Protein AF-A0A952EVY7-F1 (afdb_monomer_lite)

Structure (mmCIF, N/CA/C/O backbone):
data_AF-A0A952EVY7-F1
#
_entry.id   AF-A0A952EVY7-F1
#
loop_
_atom_site.group_PDB
_atom_site.id
_atom_site.type_symbol
_atom_site.label_atom_id
_atom_site.label_alt_id
_atom_site.label_comp_id
_atom_site.label_asym_id
_atom_site.label_entity_id
_atom_site.label_seq_id
_atom_site.pdbx_PDB_ins_code
_atom_site.Cartn_x
_atom_site.Cartn_y
_atom_site.Cartn_z
_atom_site.occupancy
_atom_site.B_iso_or_equiv
_atom_site.auth_seq_id
_atom_site.auth_comp_id
_atom_site.auth_asym_id
_atom_site.auth_atom_id
_atom_site.pdbx_PDB_model_num
ATOM 1 N N . MET A 1 1 ? -4.420 16.316 8.632 1.00 67.44 1 MET A N 1
ATOM 2 C CA . MET A 1 1 ? -5.021 16.438 9.981 1.00 67.44 1 MET A CA 1
ATOM 3 C C . MET A 1 1 ? -5.259 15.040 10.525 1.00 67.44 1 MET A C 1
ATOM 5 O O . MET A 1 1 ? -5.899 14.254 9.839 1.00 67.44 1 MET A O 1
ATOM 9 N N . ARG A 1 2 ? -4.723 14.703 11.702 1.00 82.56 2 ARG A N 1
ATOM 10 C CA . ARG A 1 2 ? -4.989 13.406 12.341 1.00 82.56 2 ARG A CA 1
ATOM 11 C C . ARG A 1 2 ? -6.306 13.479 13.112 1.00 82.56 2 ARG A C 1
ATOM 13 O O . ARG A 1 2 ? -6.561 14.464 13.796 1.00 82.56 2 ARG A O 1
ATOM 20 N N . LEU A 1 3 ? -7.143 12.455 12.982 1.00 88.62 3 LEU A N 1
ATOM 21 C CA . LEU A 1 3 ? -8.458 12.408 13.616 1.00 88.62 3 LEU A CA 1
ATOM 22 C C . LEU A 1 3 ? -8.338 11.906 15.063 1.00 88.62 3 LEU A C 1
ATOM 24 O O . LEU A 1 3 ? -8.211 10.705 15.287 1.00 88.62 3 LEU A O 1
ATOM 28 N N . GLU A 1 4 ? -8.432 12.801 16.051 1.00 91.75 4 GLU A N 1
ATOM 29 C CA . GLU A 1 4 ? -8.330 12.445 17.483 1.00 91.75 4 GLU A CA 1
ATOM 30 C C . GLU A 1 4 ? -9.373 11.408 17.930 1.00 91.75 4 GLU A C 1
ATOM 32 O O . GLU A 1 4 ? -9.146 10.614 18.849 1.00 91.75 4 GLU A O 1
ATOM 37 N N . ILE A 1 5 ? -10.521 11.370 17.248 1.00 93.38 5 ILE A N 1
ATOM 38 C CA . ILE A 1 5 ? -11.578 10.393 17.512 1.00 93.38 5 ILE A CA 1
ATOM 39 C C . ILE A 1 5 ? -11.115 8.949 17.273 1.00 93.38 5 ILE A C 1
ATOM 41 O O . ILE A 1 5 ? -11.637 8.038 17.912 1.00 93.38 5 ILE A O 1
ATOM 45 N N . LEU A 1 6 ? -10.089 8.729 16.445 1.00 92.94 6 LEU A N 1
ATOM 46 C CA . LEU A 1 6 ? -9.488 7.409 16.235 1.00 92.94 6 LEU A CA 1
ATOM 47 C C . LEU A 1 6 ? -8.590 6.967 17.398 1.00 92.94 6 LEU A C 1
ATOM 49 O O . LEU A 1 6 ? -8.271 5.792 17.515 1.00 92.94 6 LEU A O 1
ATOM 53 N N . ASP A 1 7 ? -8.197 7.864 18.302 1.00 89.81 7 ASP A N 1
ATOM 54 C CA . ASP A 1 7 ? -7.398 7.480 19.469 1.00 89.81 7 ASP A CA 1
ATOM 55 C C . ASP A 1 7 ? -8.286 7.156 20.690 1.00 89.81 7 ASP A C 1
ATOM 57 O O . ASP A 1 7 ? -7.863 6.444 21.603 1.00 89.81 7 ASP A O 1
ATOM 61 N N . ARG A 1 8 ? -9.546 7.628 20.718 1.00 89.81 8 ARG A N 1
ATOM 62 C CA . ARG A 1 8 ? -10.436 7.503 21.896 1.00 89.81 8 ARG A CA 1
ATOM 63 C C . ARG A 1 8 ? -11.827 6.933 21.615 1.00 89.81 8 ARG A C 1
ATOM 65 O O . ARG A 1 8 ? -12.441 6.394 22.537 1.00 89.81 8 ARG A O 1
ATOM 72 N N . GLY A 1 9 ? -12.315 7.003 20.381 1.00 92.88 9 GLY A N 1
ATOM 73 C CA . GLY A 1 9 ? -13.702 6.706 20.003 1.00 92.88 9 GLY A CA 1
ATOM 74 C C . GLY A 1 9 ? -14.042 5.223 19.813 1.00 92.88 9 GLY A C 1
ATOM 75 O O . GLY A 1 9 ? -15.183 4.886 19.516 1.00 92.88 9 GLY A O 1
ATOM 76 N N . HIS A 1 10 ? -13.081 4.316 19.983 1.00 95.19 10 HIS A N 1
ATOM 77 C CA . HIS A 1 10 ? -13.297 2.880 19.800 1.00 95.19 10 HIS A CA 1
ATOM 78 C C . HIS A 1 10 ? -14.098 2.220 20.933 1.00 95.19 10 HIS A C 1
ATOM 80 O O . HIS A 1 10 ? -13.977 2.582 22.107 1.00 95.19 10 HIS A O 1
ATOM 86 N N . ARG A 1 11 ? -14.837 1.155 20.589 1.00 93.44 11 ARG A N 1
ATOM 87 C CA . ARG A 1 11 ? -15.438 0.227 21.564 1.00 93.44 11 ARG A CA 1
ATOM 88 C C . ARG A 1 11 ? -14.342 -0.421 22.424 1.00 93.44 11 ARG A C 1
ATOM 90 O O . ARG A 1 11 ? -13.234 -0.643 21.939 1.00 93.44 11 ARG A O 1
ATOM 97 N N . LEU A 1 12 ? -14.657 -0.789 23.670 1.00 94.94 12 LEU A N 1
ATOM 98 C CA . LEU A 1 12 ? -13.680 -1.355 24.620 1.00 94.94 12 LEU A CA 1
ATOM 99 C C . LEU A 1 12 ? -12.926 -2.571 24.059 1.00 94.94 12 LEU A C 1
ATOM 101 O O . LEU A 1 12 ? -11.701 -2.619 24.135 1.00 94.94 12 LEU A O 1
ATOM 105 N N . ARG A 1 13 ? -13.638 -3.498 23.404 1.00 94.38 13 ARG A N 1
ATOM 106 C CA . ARG A 1 13 ? -13.032 -4.669 22.744 1.00 94.38 13 ARG A CA 1
ATOM 107 C C . ARG A 1 13 ? -11.997 -4.291 21.677 1.00 94.38 13 ARG A C 1
ATOM 109 O O . ARG A 1 13 ? -10.928 -4.883 21.606 1.00 94.38 13 ARG A O 1
ATOM 116 N N . THR A 1 14 ? -12.292 -3.266 20.879 1.00 94.44 14 THR A N 1
ATOM 117 C CA . THR A 1 14 ? -11.404 -2.779 19.819 1.00 94.44 14 THR A CA 1
ATOM 118 C C . THR A 1 14 ? -10.187 -2.085 20.421 1.00 94.44 14 THR A C 1
ATOM 120 O O . THR A 1 14 ? -9.079 -2.300 19.951 1.00 94.44 14 THR A O 1
ATOM 123 N N . LYS A 1 15 ? -10.355 -1.315 21.506 1.00 94.88 15 LYS A N 1
ATOM 124 C CA . LYS A 1 15 ? -9.225 -0.719 22.238 1.00 94.88 15 LYS A CA 1
ATOM 125 C C . LYS A 1 15 ? -8.269 -1.786 22.769 1.00 94.88 15 LYS A C 1
ATOM 127 O O . LYS A 1 15 ? -7.063 -1.641 22.598 1.00 94.88 15 LYS A O 1
ATOM 132 N N . ALA A 1 16 ? -8.802 -2.856 23.362 1.00 95.75 16 ALA A N 1
ATOM 133 C CA . ALA A 1 16 ? -7.997 -3.976 23.843 1.00 95.75 16 ALA A CA 1
ATOM 134 C C . ALA A 1 16 ? -7.219 -4.650 22.698 1.00 95.75 16 ALA A C 1
ATOM 136 O O . ALA A 1 16 ? -6.017 -4.871 22.825 1.00 95.75 16 ALA A O 1
ATOM 137 N N . LEU A 1 17 ? -7.870 -4.887 21.552 1.00 94.88 17 LEU A N 1
ATOM 138 C CA . LEU A 1 17 ? -7.213 -5.427 20.358 1.00 94.88 17 LEU A CA 1
ATOM 139 C C . LEU A 1 17 ? -6.092 -4.508 19.843 1.00 94.88 17 LEU A C 1
ATOM 141 O O . LEU A 1 17 ? -4.982 -4.971 19.605 1.00 94.88 17 LEU A O 1
ATOM 145 N N . LEU A 1 18 ? -6.351 -3.205 19.699 1.00 94.69 18 LEU A N 1
ATOM 146 C CA . LEU A 1 18 ? -5.347 -2.236 19.241 1.00 94.69 18 LEU A CA 1
ATOM 147 C C . LEU A 1 18 ? -4.154 -2.144 20.207 1.00 94.69 18 LEU A C 1
ATOM 149 O O . LEU A 1 18 ? -3.011 -2.023 19.765 1.00 94.69 18 LEU A O 1
ATOM 153 N N . ALA A 1 19 ? -4.405 -2.230 21.518 1.00 94.56 19 ALA A N 1
ATOM 154 C CA . ALA A 1 19 ? -3.357 -2.273 22.534 1.00 94.56 19 ALA A CA 1
ATOM 155 C C . ALA A 1 19 ? -2.506 -3.547 22.421 1.00 94.56 19 ALA A C 1
ATOM 157 O O . ALA A 1 19 ? -1.280 -3.463 22.490 1.00 94.56 19 ALA A O 1
ATOM 158 N N . LEU A 1 20 ? -3.137 -4.702 22.180 1.00 96.38 20 LEU A N 1
ATOM 159 C CA . LEU A 1 20 ? -2.439 -5.965 21.949 1.00 96.38 20 LEU A CA 1
ATOM 160 C C . LEU A 1 20 ? -1.569 -5.912 20.686 1.00 96.38 20 LEU A C 1
ATOM 162 O O . LEU A 1 20 ? -0.399 -6.277 20.750 1.00 96.38 20 LEU A O 1
ATOM 166 N N . ILE A 1 21 ? -2.102 -5.409 19.565 1.00 93.56 21 ILE A N 1
ATOM 167 C CA . ILE A 1 21 ? -1.331 -5.248 18.320 1.00 93.56 21 ILE A CA 1
ATOM 168 C C . ILE A 1 21 ? -0.098 -4.388 18.584 1.00 93.56 21 ILE A C 1
ATOM 170 O O . ILE A 1 21 ? 1.002 -4.798 18.236 1.00 93.56 21 ILE A O 1
ATOM 174 N N . ARG A 1 22 ? -0.261 -3.238 19.252 1.00 94.31 22 ARG A N 1
ATOM 175 C CA . ARG A 1 22 ? 0.857 -2.349 19.595 1.00 94.31 22 ARG A CA 1
ATOM 176 C C . ARG A 1 22 ? 1.899 -3.033 20.481 1.00 94.31 22 ARG A C 1
ATOM 178 O O . ARG A 1 22 ? 3.090 -2.792 20.304 1.00 94.31 22 ARG A O 1
ATOM 185 N N . LEU A 1 23 ? 1.466 -3.852 21.439 1.00 96.88 23 LEU A N 1
ATOM 186 C CA . LEU A 1 23 ? 2.368 -4.583 22.328 1.00 96.88 23 LEU A CA 1
ATOM 187 C C . LEU A 1 23 ? 3.206 -5.613 21.557 1.00 96.88 23 LEU A C 1
ATOM 189 O O . LEU A 1 23 ? 4.414 -5.692 21.765 1.00 96.88 23 LEU A O 1
ATOM 193 N N . VAL A 1 24 ? 2.571 -6.370 20.657 1.00 96.19 24 VAL A N 1
ATOM 194 C CA . VAL A 1 24 ? 3.218 -7.438 19.880 1.00 96.19 24 VAL A CA 1
ATOM 195 C C . VAL A 1 24 ? 4.093 -6.872 18.762 1.00 96.19 24 VAL A C 1
ATOM 197 O O . VAL A 1 24 ? 5.246 -7.270 18.626 1.00 96.19 24 VAL A O 1
ATOM 200 N N . SER A 1 25 ? 3.576 -5.924 17.975 1.00 92.69 25 SER A N 1
ATOM 201 C CA . SER A 1 25 ? 4.297 -5.347 16.833 1.00 92.69 25 SER A CA 1
ATOM 202 C C . SER A 1 25 ? 5.360 -4.330 17.240 1.00 92.69 25 SER A C 1
ATOM 204 O O . SER A 1 25 ? 6.239 -4.015 16.443 1.00 92.69 25 SER A O 1
ATOM 206 N N . ARG A 1 26 ? 5.264 -3.776 18.459 1.00 94.69 26 ARG A N 1
ATOM 207 C CA . ARG A 1 26 ? 6.040 -2.614 18.932 1.00 94.69 26 ARG A CA 1
ATOM 208 C C . ARG A 1 26 ? 5.886 -1.374 18.047 1.00 94.69 26 ARG A C 1
ATOM 210 O O . ARG A 1 26 ? 6.705 -0.462 18.114 1.00 94.69 26 ARG A O 1
ATOM 217 N N . GLN A 1 27 ? 4.822 -1.320 17.251 1.00 92.50 27 GLN A N 1
ATOM 218 C CA . GLN A 1 27 ? 4.520 -0.225 16.338 1.00 92.50 27 GLN A CA 1
ATOM 219 C C . GLN A 1 27 ? 3.125 0.339 16.624 1.00 92.50 27 GLN A C 1
ATOM 221 O O . GLN A 1 27 ? 2.228 -0.393 17.062 1.00 92.50 27 GLN A O 1
ATOM 226 N N . PRO A 1 28 ? 2.898 1.644 16.397 1.00 90.62 28 PRO A N 1
ATOM 227 C CA . PRO A 1 28 ? 1.549 2.182 16.421 1.00 90.62 28 PRO A CA 1
ATOM 228 C C . PRO A 1 28 ? 0.703 1.511 15.333 1.00 90.62 28 PRO A C 1
ATOM 230 O O . PRO A 1 28 ? 1.170 1.258 14.225 1.00 90.62 28 PRO A O 1
ATOM 233 N N . VAL A 1 29 ? -0.570 1.256 15.638 1.00 91.38 29 VAL A N 1
ATOM 234 C CA . VAL A 1 29 ? -1.515 0.806 14.612 1.00 91.38 29 VAL A CA 1
ATOM 235 C C . VAL A 1 29 ? -1.731 1.944 13.620 1.00 91.38 29 VAL A C 1
ATOM 237 O O . VAL A 1 29 ? -1.989 3.079 14.033 1.00 91.38 29 VAL A O 1
ATOM 240 N N . VAL A 1 30 ? -1.625 1.636 12.329 1.00 90.88 30 VAL A N 1
ATOM 241 C CA . VAL A 1 30 ? -1.822 2.608 11.250 1.00 90.88 30 VAL A CA 1
ATOM 242 C C . VAL A 1 30 ? -3.235 3.192 11.288 1.00 90.88 30 VAL A C 1
ATOM 244 O O . VAL A 1 30 ? -4.211 2.494 11.577 1.00 90.88 30 VAL A O 1
ATOM 247 N N . ASP A 1 31 ? -3.357 4.485 10.987 1.00 92.19 31 ASP A N 1
ATOM 248 C CA . ASP A 1 31 ? -4.627 5.203 11.143 1.00 92.19 31 ASP A CA 1
ATOM 249 C C . ASP A 1 31 ? -5.717 4.687 10.178 1.00 92.19 31 ASP A C 1
ATOM 251 O O . ASP A 1 31 ? -6.893 4.723 10.532 1.00 92.19 31 ASP A O 1
ATOM 255 N N . ALA A 1 32 ? -5.350 4.095 9.033 1.00 90.81 32 ALA A N 1
ATOM 256 C CA . ALA A 1 32 ? -6.287 3.403 8.138 1.00 90.81 32 ALA A CA 1
ATOM 257 C C . ALA A 1 32 ? -6.978 2.200 8.814 1.00 90.81 32 ALA A C 1
ATOM 259 O O . ALA A 1 32 ? -8.194 2.041 8.720 1.00 90.81 32 ALA A O 1
ATOM 260 N N . VAL A 1 33 ? -6.229 1.393 9.577 1.00 91.38 33 VAL A N 1
ATOM 261 C CA . VAL A 1 33 ? -6.782 0.254 10.335 1.00 91.38 33 VAL A CA 1
ATOM 262 C C . VAL A 1 33 ? -7.665 0.750 11.476 1.00 91.38 33 VAL A C 1
ATOM 264 O O . VAL A 1 33 ? -8.745 0.207 11.710 1.00 91.38 33 VAL A O 1
ATOM 267 N N . LYS A 1 34 ? -7.252 1.820 12.169 1.00 94.12 34 LYS A N 1
ATOM 268 C CA . LYS A 1 34 ? -8.115 2.450 13.176 1.00 94.12 34 LYS A CA 1
ATOM 269 C C . LYS A 1 34 ? -9.415 2.941 12.543 1.00 94.12 34 LYS A C 1
ATOM 271 O O . LYS A 1 34 ? -10.479 2.654 13.073 1.00 94.12 34 LYS A O 1
ATOM 276 N N . LEU A 1 35 ? -9.365 3.622 11.400 1.00 93.12 35 LEU A N 1
ATOM 277 C CA . LEU A 1 35 ? -10.563 4.111 10.718 1.00 93.12 35 LEU A CA 1
ATOM 278 C C . LEU A 1 35 ? -11.531 2.967 10.374 1.00 93.12 35 LEU A C 1
ATOM 280 O O . LEU A 1 35 ? -12.709 3.046 10.733 1.00 93.12 35 LEU A O 1
ATOM 284 N N . ALA A 1 36 ? -11.020 1.874 9.795 1.00 92.31 36 ALA A N 1
ATOM 285 C CA . ALA A 1 36 ? -11.807 0.680 9.486 1.00 92.31 36 ALA A CA 1
ATOM 286 C C . ALA A 1 36 ? -12.479 0.082 10.736 1.00 92.31 36 ALA A C 1
ATOM 288 O O . ALA A 1 36 ? -13.647 -0.300 10.710 1.00 92.31 36 ALA A O 1
ATOM 289 N N . PHE A 1 37 ? -11.783 0.061 11.876 1.00 92.75 37 PHE A N 1
ATOM 290 C CA . PHE A 1 37 ? -12.331 -0.456 13.134 1.00 92.75 37 PHE A CA 1
ATOM 291 C C . PHE A 1 37 ? -13.205 0.543 13.907 1.00 92.75 37 PHE A C 1
ATOM 293 O O . PHE A 1 37 ? -13.874 0.154 14.871 1.00 92.75 37 PHE A O 1
ATOM 300 N N . TYR A 1 38 ? -13.201 1.827 13.543 1.00 94.06 38 TYR A N 1
ATOM 301 C CA . TYR A 1 38 ? -14.003 2.853 14.211 1.00 94.06 38 TYR A CA 1
ATOM 302 C C . TYR A 1 38 ? -15.489 2.740 13.839 1.00 94.06 38 TYR A C 1
ATOM 304 O O . TYR A 1 38 ? -16.346 2.730 14.725 1.00 94.06 38 TYR A O 1
ATOM 312 N N . ARG A 1 39 ? -15.794 2.582 12.545 1.00 92.12 39 ARG A N 1
ATOM 313 C CA . ARG A 1 39 ? -17.147 2.303 12.032 1.00 92.12 39 ARG A CA 1
ATOM 314 C C . ARG A 1 39 ? -17.084 1.195 10.974 1.00 92.12 39 ARG A C 1
ATOM 316 O O . ARG A 1 39 ? -17.140 1.517 9.791 1.00 92.12 39 ARG A O 1
ATOM 323 N N . PRO A 1 40 ? -16.980 -0.082 11.376 1.00 90.44 40 PRO A N 1
ATOM 324 C CA . PRO A 1 40 ? -16.771 -1.189 10.438 1.00 90.44 40 PRO A CA 1
ATOM 325 C C . PRO A 1 40 ? -17.890 -1.330 9.402 1.00 90.44 40 PRO A C 1
ATOM 327 O O . PRO A 1 40 ? -17.612 -1.689 8.269 1.00 90.44 40 PRO A O 1
ATOM 330 N N . ASP A 1 41 ? -19.125 -0.956 9.738 1.00 90.94 41 ASP A N 1
ATOM 331 C CA . ASP A 1 41 ? -20.249 -1.013 8.791 1.00 90.94 41 ASP A CA 1
ATOM 332 C C . ASP A 1 41 ? -20.142 0.032 7.660 1.00 90.94 41 ASP A C 1
ATOM 334 O O . ASP A 1 41 ? -20.853 -0.062 6.667 1.00 90.94 41 ASP A O 1
ATOM 338 N N . PHE A 1 42 ? -19.284 1.050 7.814 1.00 91.81 42 PHE A N 1
ATOM 339 C CA . PHE A 1 42 ? -19.097 2.129 6.835 1.00 91.81 42 PHE A CA 1
ATOM 340 C C . PHE A 1 42 ? -17.689 2.142 6.224 1.00 91.81 42 PHE A C 1
ATOM 342 O O . PHE A 1 42 ? -17.547 2.271 5.017 1.00 91.81 42 PHE A O 1
ATOM 349 N N . TYR A 1 43 ? -16.651 2.003 7.054 1.00 90.88 43 TYR A N 1
ATOM 350 C CA . TYR A 1 43 ? -15.238 1.991 6.649 1.00 90.88 43 TYR A CA 1
ATOM 351 C C . TYR A 1 43 ? -14.644 0.578 6.563 1.00 90.88 43 TYR A C 1
ATOM 353 O O . TYR A 1 43 ? -13.426 0.428 6.463 1.00 90.88 43 TYR A O 1
ATOM 361 N N . GLY A 1 44 ? -15.474 -0.461 6.679 1.00 83.69 44 GLY A N 1
ATOM 362 C CA . GLY A 1 44 ? -15.055 -1.843 6.471 1.00 83.69 44 GLY A CA 1
ATOM 363 C C . GLY A 1 44 ? -14.668 -2.127 5.017 1.00 83.69 44 GLY A C 1
ATOM 364 O O . GLY A 1 44 ? -14.554 -1.228 4.190 1.00 83.69 44 GLY A O 1
ATOM 365 N N . GLY A 1 45 ? -14.458 -3.405 4.708 1.00 86.50 45 GLY A N 1
ATOM 366 C CA . GLY A 1 45 ? -13.949 -3.850 3.404 1.00 86.50 45 GLY A CA 1
ATOM 367 C C . GLY A 1 45 ? -12.661 -4.664 3.502 1.00 86.50 45 GLY A C 1
ATOM 368 O O . GLY A 1 45 ? -11.936 -4.793 2.516 1.00 86.50 45 GLY A O 1
ATOM 369 N N . SER A 1 46 ? -12.367 -5.227 4.680 1.00 86.31 46 SER A N 1
ATOM 370 C CA . SER A 1 46 ? -11.244 -6.150 4.871 1.00 86.31 46 SER A CA 1
ATOM 371 C C . SER A 1 46 ? -11.294 -7.304 3.883 1.00 86.31 46 SER A C 1
ATOM 373 O O . SER A 1 46 ? -10.268 -7.652 3.325 1.00 86.31 46 SER A O 1
ATOM 375 N N . ASP A 1 47 ? -12.478 -7.852 3.623 1.00 91.50 47 ASP A N 1
ATOM 376 C CA . ASP A 1 47 ? -12.614 -9.049 2.795 1.00 91.50 47 ASP A CA 1
ATOM 377 C C . ASP A 1 47 ? -12.352 -8.714 1.325 1.00 91.50 47 ASP A C 1
ATOM 379 O O . ASP A 1 47 ? -11.609 -9.420 0.656 1.00 91.50 47 ASP A O 1
ATOM 383 N N . LEU A 1 48 ? -12.860 -7.568 0.855 1.00 92.50 48 LEU A N 1
ATOM 384 C CA . LEU A 1 48 ? -12.588 -7.066 -0.492 1.00 92.50 48 LEU A CA 1
ATOM 385 C C . LEU A 1 48 ? -11.105 -6.731 -0.683 1.00 92.50 48 LEU A C 1
ATOM 387 O O . LEU A 1 48 ? -10.504 -7.121 -1.679 1.00 92.50 48 LEU A O 1
ATOM 391 N N . THR A 1 49 ? -10.511 -6.001 0.262 1.00 92.75 49 THR A N 1
ATOM 392 C CA . THR A 1 49 ? -9.094 -5.618 0.174 1.00 92.75 49 THR A CA 1
ATOM 393 C C . THR A 1 49 ? -8.178 -6.830 0.314 1.00 92.75 49 THR A C 1
ATOM 395 O O . THR A 1 49 ? -7.172 -6.913 -0.384 1.00 92.75 49 THR A O 1
ATOM 398 N N . HIS A 1 50 ? -8.534 -7.802 1.155 1.00 94.81 50 HIS A N 1
ATOM 399 C CA . HIS A 1 50 ? -7.810 -9.059 1.270 1.00 94.81 50 HIS A CA 1
ATOM 400 C C . HIS A 1 50 ? -7.912 -9.879 -0.013 1.00 94.81 50 HIS A C 1
ATOM 402 O O . HIS A 1 50 ? -6.884 -10.325 -0.510 1.00 94.81 50 HIS A O 1
ATOM 408 N N . GLU A 1 51 ? -9.104 -10.031 -0.588 1.00 96.75 51 GLU A N 1
ATOM 409 C CA . GLU A 1 51 ? -9.275 -10.747 -1.852 1.00 96.75 51 GLU A CA 1
ATOM 410 C C . GLU A 1 51 ? -8.459 -10.082 -2.968 1.00 96.75 51 GLU A C 1
ATOM 412 O O . GLU A 1 51 ? -7.640 -10.733 -3.614 1.00 96.75 51 GLU A O 1
ATOM 417 N N . ALA A 1 52 ? -8.572 -8.758 -3.113 1.00 96.19 52 ALA A N 1
ATOM 418 C CA . ALA A 1 52 ? -7.832 -8.010 -4.122 1.00 96.19 52 ALA A CA 1
ATOM 419 C C . ALA A 1 52 ? -6.311 -8.144 -3.945 1.00 96.19 52 ALA A C 1
ATOM 421 O O . ALA A 1 52 ? -5.607 -8.456 -4.904 1.00 96.19 52 ALA A O 1
ATOM 422 N N . MET A 1 53 ? -5.793 -7.952 -2.728 1.00 97.69 53 MET A N 1
ATOM 423 C CA . MET A 1 53 ? -4.348 -7.835 -2.488 1.00 97.69 53 MET A CA 1
ATOM 424 C C . MET A 1 53 ? -3.657 -9.157 -2.148 1.00 97.69 53 MET A C 1
ATOM 426 O O . MET A 1 53 ? -2.442 -9.266 -2.307 1.00 97.69 53 MET A O 1
ATOM 430 N N . ARG A 1 54 ? -4.394 -10.157 -1.653 1.00 97.62 54 ARG A N 1
ATOM 431 C CA . ARG A 1 54 ? -3.852 -11.423 -1.126 1.00 97.62 54 ARG A CA 1
ATOM 432 C C . ARG A 1 54 ? -4.563 -12.675 -1.631 1.00 97.62 54 ARG A C 1
ATOM 434 O O . ARG A 1 54 ? -3.987 -13.751 -1.495 1.00 97.62 54 ARG A O 1
ATOM 441 N N . GLY A 1 55 ? -5.735 -12.550 -2.252 1.00 97.25 55 GLY A N 1
ATOM 442 C CA . GLY A 1 55 ? -6.437 -13.668 -2.880 1.00 97.25 55 GLY A CA 1
ATOM 443 C C . GLY A 1 55 ? -5.682 -14.258 -4.083 1.00 97.25 55 GLY A C 1
ATOM 444 O O . GLY A 1 55 ? -4.685 -13.666 -4.539 1.00 97.25 55 GLY A O 1
ATOM 445 N N . PRO A 1 56 ? -6.126 -15.425 -4.590 1.00 97.75 56 PRO A N 1
ATOM 446 C CA . PRO A 1 56 ? -5.564 -16.063 -5.778 1.00 97.75 56 PRO A CA 1
ATOM 447 C C . PRO A 1 56 ? -5.580 -15.124 -6.986 1.00 97.75 56 PRO A C 1
ATOM 449 O O . PRO A 1 56 ? -6.593 -14.507 -7.298 1.00 97.75 56 PRO A O 1
ATOM 452 N N . SER A 1 57 ? -4.452 -15.010 -7.681 1.00 97.44 57 SER A N 1
ATOM 453 C CA . SER A 1 57 ? -4.315 -14.133 -8.843 1.00 97.44 57 SER A CA 1
ATOM 454 C C . SER A 1 57 ? -3.157 -14.592 -9.723 1.00 97.44 57 SER A C 1
ATOM 456 O O . SER A 1 57 ? -2.229 -15.240 -9.239 1.00 97.44 57 SER A O 1
ATOM 458 N N . ALA A 1 58 ? -3.203 -14.230 -11.007 1.00 96.88 58 ALA A N 1
ATOM 459 C CA . ALA A 1 58 ? -2.049 -14.332 -11.900 1.00 96.88 58 ALA A CA 1
ATOM 460 C C . ALA A 1 58 ? -0.946 -13.323 -11.530 1.00 96.88 58 ALA A C 1
ATOM 462 O O . ALA A 1 58 ? 0.221 -13.544 -11.837 1.00 96.88 58 ALA A O 1
ATOM 463 N N . TRP A 1 59 ? -1.317 -12.238 -10.845 1.00 97.69 59 TRP A N 1
ATOM 464 C CA . TRP A 1 59 ? -0.398 -11.215 -10.362 1.00 97.69 59 TRP A CA 1
ATOM 465 C C . TRP A 1 59 ? 0.134 -11.563 -8.977 1.00 97.69 59 TRP A C 1
ATOM 467 O O . TRP A 1 59 ? -0.622 -11.959 -8.077 1.00 97.69 59 TRP A O 1
ATOM 477 N N . SER A 1 60 ? 1.432 -11.354 -8.771 1.00 97.62 60 SER A N 1
ATOM 478 C CA . SER A 1 60 ? 2.022 -11.518 -7.448 1.00 97.62 60 SER A CA 1
ATOM 479 C C . SER A 1 60 ? 1.482 -10.473 -6.461 1.00 97.62 60 SER A C 1
ATOM 481 O O . SER A 1 60 ? 0.796 -9.513 -6.822 1.00 97.62 60 SER A O 1
ATOM 483 N N . VAL A 1 61 ? 1.759 -10.657 -5.168 1.00 98.38 61 VAL A N 1
ATOM 484 C CA . VAL A 1 61 ? 1.466 -9.608 -4.177 1.00 98.38 61 VAL A CA 1
ATOM 485 C C . VAL A 1 61 ? 2.307 -8.364 -4.476 1.00 98.38 61 VAL A C 1
ATOM 487 O O . VAL A 1 61 ? 1.770 -7.265 -4.437 1.00 98.38 61 VAL A O 1
ATOM 490 N N . GLY A 1 62 ? 3.583 -8.528 -4.845 1.00 98.31 62 GLY A N 1
ATOM 491 C CA . GLY A 1 62 ? 4.462 -7.413 -5.209 1.00 98.31 62 GLY A CA 1
ATOM 492 C C . GLY A 1 62 ? 3.929 -6.587 -6.377 1.00 98.31 62 GLY A C 1
ATOM 493 O O . GLY A 1 62 ? 3.899 -5.362 -6.267 1.00 98.31 62 GLY A O 1
ATOM 494 N N . ASP A 1 63 ? 3.428 -7.245 -7.430 1.00 98.38 63 ASP A N 1
ATOM 495 C CA . ASP A 1 63 ? 2.847 -6.573 -8.603 1.00 98.38 63 ASP A CA 1
ATOM 496 C C . ASP A 1 63 ? 1.589 -5.787 -8.224 1.00 98.38 63 ASP A C 1
ATOM 498 O O . ASP A 1 63 ? 1.445 -4.621 -8.583 1.00 98.38 63 ASP A O 1
ATOM 502 N N . ARG A 1 64 ? 0.686 -6.393 -7.442 1.00 98.69 64 ARG A N 1
ATOM 503 C CA . ARG A 1 64 ? -0.548 -5.730 -6.992 1.00 98.69 64 ARG A CA 1
ATOM 504 C C . ARG A 1 64 ? -0.262 -4.508 -6.125 1.00 98.69 64 ARG A C 1
ATOM 506 O O . ARG A 1 64 ? -0.905 -3.474 -6.283 1.00 98.69 64 ARG A O 1
ATOM 513 N N . GLU A 1 65 ? 0.708 -4.616 -5.222 1.00 98.75 65 GLU A N 1
ATOM 514 C CA . GLU A 1 65 ? 1.152 -3.499 -4.385 1.00 98.75 65 GLU A CA 1
ATOM 515 C C . GLU A 1 65 ? 1.863 -2.426 -5.236 1.00 98.75 65 GLU A C 1
ATOM 517 O O . GLU A 1 65 ? 1.675 -1.239 -4.990 1.00 98.75 65 GLU A O 1
ATOM 522 N N . LEU A 1 66 ? 2.602 -2.801 -6.290 1.00 98.69 66 LEU A N 1
ATOM 523 C CA . LEU A 1 66 ? 3.222 -1.850 -7.223 1.00 98.69 66 LEU A CA 1
ATOM 524 C C . LEU A 1 66 ? 2.171 -1.064 -8.017 1.00 98.69 66 LEU A C 1
ATOM 526 O O . LEU A 1 66 ? 2.238 0.164 -8.078 1.00 98.69 66 LEU A O 1
ATOM 530 N N . MET A 1 67 ? 1.159 -1.754 -8.556 1.00 98.38 67 MET A N 1
ATOM 531 C CA . MET A 1 67 ? 0.004 -1.131 -9.214 1.00 98.38 67 MET A CA 1
ATOM 532 C C . MET A 1 67 ? -0.723 -0.178 -8.254 1.00 98.38 67 MET A C 1
ATOM 534 O O . MET A 1 67 ? -1.014 0.966 -8.608 1.00 98.38 67 MET A O 1
ATOM 538 N N . ALA A 1 68 ? -0.971 -0.612 -7.013 1.00 98.44 68 ALA A N 1
ATOM 539 C CA . ALA A 1 68 ? -1.608 0.216 -5.992 1.00 98.44 68 ALA A CA 1
ATOM 540 C C . ALA A 1 68 ? -0.766 1.455 -5.642 1.00 98.44 68 ALA A C 1
ATOM 542 O O . ALA A 1 68 ? -1.317 2.549 -5.498 1.00 98.44 68 ALA A O 1
ATOM 543 N N . ALA A 1 69 ? 0.561 1.321 -5.554 1.00 98.69 69 ALA A N 1
ATOM 544 C CA . ALA A 1 69 ? 1.478 2.438 -5.341 1.00 98.69 69 ALA A CA 1
ATOM 545 C C . ALA A 1 69 ? 1.448 3.431 -6.514 1.00 98.69 69 ALA A C 1
ATOM 547 O O . ALA A 1 69 ? 1.370 4.640 -6.283 1.00 98.69 69 ALA A O 1
ATOM 548 N N . PHE A 1 70 ? 1.442 2.939 -7.757 1.00 98.38 70 PHE A N 1
ATOM 549 C CA . PHE A 1 70 ? 1.379 3.771 -8.960 1.00 98.38 70 PHE A CA 1
ATOM 550 C C . PHE A 1 70 ? 0.065 4.552 -9.045 1.00 98.38 70 PHE A C 1
ATOM 552 O O . PHE A 1 70 ? 0.084 5.780 -9.140 1.00 98.38 70 PHE A O 1
ATOM 559 N N . VAL A 1 71 ? -1.079 3.878 -8.894 1.00 98.19 71 VAL A N 1
ATOM 560 C CA . VAL A 1 71 ? -2.398 4.535 -8.858 1.00 98.19 71 VAL A CA 1
ATOM 561 C C . VAL A 1 71 ? -2.474 5.546 -7.711 1.00 98.19 71 VAL A C 1
ATOM 563 O O . VAL A 1 71 ? -3.000 6.645 -7.878 1.00 98.19 71 VAL A O 1
ATOM 566 N N . SER A 1 72 ? -1.897 5.225 -6.550 1.00 98.50 72 SER A N 1
ATOM 567 C CA . SER A 1 72 ? -1.820 6.160 -5.422 1.00 98.50 72 SER A CA 1
ATOM 568 C C . SER A 1 72 ? -0.958 7.382 -5.729 1.00 98.50 72 SER A C 1
ATOM 570 O O . SER A 1 72 ? -1.285 8.470 -5.260 1.00 98.50 72 SER A O 1
ATOM 572 N N . LYS A 1 73 ? 0.122 7.231 -6.509 1.00 98.25 73 LYS A N 1
ATOM 573 C CA . LYS A 1 73 ? 0.951 8.353 -6.968 1.00 98.25 73 LYS A CA 1
ATOM 574 C C . LYS A 1 73 ? 0.160 9.258 -7.905 1.00 98.25 73 LYS A C 1
ATOM 576 O O . LYS A 1 73 ? 0.162 10.466 -7.691 1.00 98.25 73 LYS A O 1
ATOM 581 N N . VAL A 1 74 ? -0.543 8.680 -8.880 1.00 98.06 74 VAL A N 1
ATOM 582 C CA . VAL A 1 74 ? -1.418 9.420 -9.808 1.00 98.06 74 VAL A CA 1
ATOM 583 C C . VAL A 1 74 ? -2.511 10.184 -9.050 1.00 98.06 74 VAL A C 1
ATOM 585 O O . VAL A 1 74 ? -2.806 11.325 -9.383 1.00 98.06 74 VAL A O 1
ATOM 588 N N . ASN A 1 75 ? -3.056 9.591 -7.986 1.00 98.31 75 ASN A N 1
ATOM 589 C CA . ASN A 1 75 ? -4.077 10.203 -7.130 1.00 98.31 75 ASN A CA 1
ATOM 590 C C . ASN A 1 75 ? -3.506 11.036 -5.965 1.00 98.31 75 ASN A C 1
ATOM 592 O O . ASN A 1 75 ? -4.239 11.365 -5.031 1.00 98.31 75 ASN A O 1
ATOM 596 N N . GLU A 1 76 ? -2.198 11.306 -5.946 1.00 98.06 76 GLU A N 1
ATOM 597 C CA . GLU A 1 76 ? -1.506 12.096 -4.913 1.00 98.06 76 GLU A CA 1
ATOM 598 C C . GLU A 1 76 ? -1.775 11.635 -3.461 1.00 98.06 76 GLU A C 1
ATOM 600 O O . GLU A 1 76 ? -1.728 12.402 -2.494 1.00 98.06 76 GLU A O 1
ATOM 605 N N . THR A 1 77 ? -2.037 10.341 -3.269 1.00 97.62 77 THR A N 1
ATOM 606 C CA . THR A 1 77 ? -2.485 9.780 -1.991 1.00 97.62 77 THR A CA 1
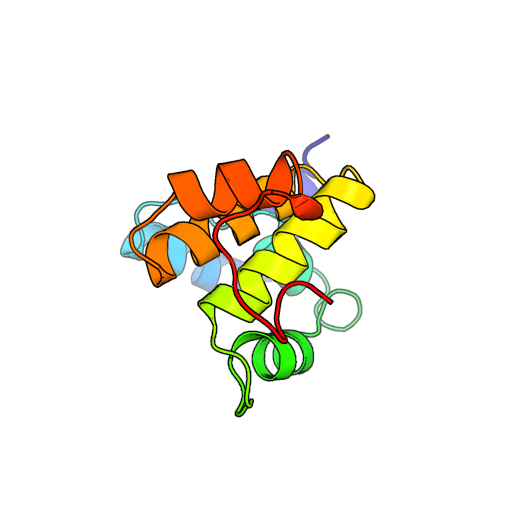ATOM 607 C C . THR A 1 77 ? -1.295 9.333 -1.140 1.00 97.62 77 THR A C 1
ATOM 609 O O . THR A 1 77 ? -0.984 8.148 -1.043 1.00 97.62 77 THR A O 1
ATOM 612 N N . GLN A 1 78 ? -0.619 10.289 -0.496 1.00 95.88 78 GLN A N 1
ATOM 613 C CA . GLN A 1 78 ? 0.685 10.091 0.168 1.00 95.88 78 GLN A CA 1
ATOM 614 C C . GLN A 1 78 ? 0.782 8.872 1.098 1.00 95.88 78 GLN A C 1
ATOM 616 O O . GLN A 1 78 ? 1.768 8.140 1.046 1.00 95.88 78 GLN A O 1
ATOM 621 N N . PHE A 1 79 ? -0.235 8.616 1.928 1.00 94.94 79 PHE A N 1
ATOM 622 C CA . PHE A 1 79 ? -0.230 7.435 2.799 1.00 94.94 79 PHE A CA 1
ATOM 623 C C . PHE A 1 79 ? -0.160 6.134 1.989 1.00 94.94 79 PHE A C 1
ATOM 625 O O . PHE A 1 79 ? 0.644 5.257 2.299 1.00 94.94 79 PHE A O 1
ATOM 632 N N . CYS A 1 80 ? -0.978 6.027 0.942 1.00 97.62 80 CYS A N 1
ATOM 633 C CA . CYS A 1 80 ? -1.047 4.847 0.092 1.00 97.62 80 CYS A CA 1
ATOM 634 C C . CYS A 1 80 ? 0.225 4.697 -0.752 1.00 97.62 80 CYS A C 1
ATOM 636 O O . CYS A 1 80 ? 0.730 3.584 -0.858 1.00 97.62 80 CYS A O 1
ATOM 638 N N . ILE A 1 81 ? 0.802 5.801 -1.255 1.00 98.56 81 ILE A N 1
ATOM 639 C CA . ILE A 1 81 ? 2.102 5.783 -1.950 1.00 98.56 81 ILE A CA 1
ATOM 640 C C . ILE A 1 81 ? 3.147 5.107 -1.064 1.00 98.56 81 ILE A C 1
ATOM 642 O O . ILE A 1 81 ? 3.761 4.132 -1.482 1.00 98.56 81 ILE A O 1
ATOM 646 N N . VAL A 1 82 ? 3.318 5.573 0.175 1.00 97.56 82 VAL A N 1
ATOM 647 C CA . VAL A 1 82 ? 4.339 5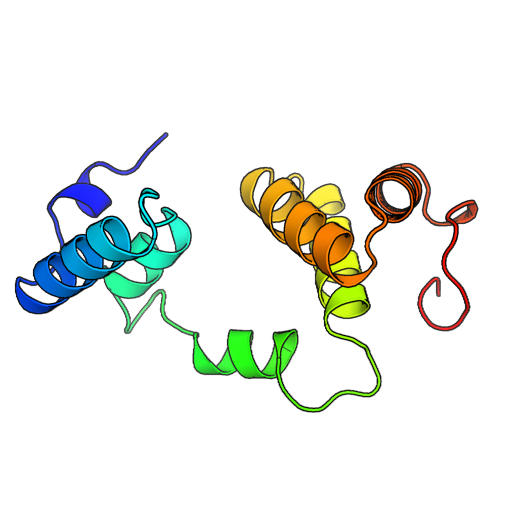.033 1.083 1.00 97.56 82 VAL A CA 1
ATOM 648 C C . VAL A 1 82 ? 4.034 3.585 1.478 1.00 97.56 82 VAL A C 1
ATOM 650 O O . VAL A 1 82 ? 4.922 2.738 1.416 1.00 97.56 82 VAL A O 1
ATOM 653 N N . ALA A 1 83 ? 2.791 3.280 1.862 1.00 97.44 83 ALA A N 1
ATOM 654 C CA . ALA A 1 83 ? 2.417 1.953 2.353 1.00 97.44 83 ALA A CA 1
ATOM 655 C C . ALA A 1 83 ? 2.552 0.863 1.277 1.00 97.44 83 ALA A C 1
ATOM 657 O O . ALA A 1 83 ? 3.134 -0.196 1.534 1.00 97.44 83 ALA A O 1
ATOM 658 N N . HIS A 1 84 ? 2.050 1.130 0.072 1.00 98.62 84 HIS A N 1
ATOM 659 C CA . HIS A 1 84 ? 2.111 0.180 -1.032 1.00 98.62 84 HIS A CA 1
ATOM 660 C C . HIS A 1 84 ? 3.527 0.072 -1.607 1.00 98.62 84 HIS A C 1
ATOM 662 O O . HIS A 1 84 ? 3.982 -1.040 -1.860 1.00 98.62 84 HIS A O 1
ATOM 668 N N . SER A 1 85 ? 4.277 1.181 -1.703 1.00 98.69 85 SER A N 1
ATOM 669 C CA . SER A 1 85 ? 5.679 1.133 -2.151 1.00 98.69 85 SER A CA 1
ATOM 670 C C . SER A 1 85 ? 6.539 0.282 -1.225 1.00 98.69 85 SER A C 1
ATOM 672 O O . SER A 1 85 ? 7.266 -0.584 -1.696 1.00 98.69 85 SER A O 1
ATOM 674 N N . ALA A 1 86 ? 6.416 0.478 0.093 1.00 98.19 86 ALA A N 1
ATOM 675 C CA . ALA A 1 86 ? 7.163 -0.308 1.071 1.00 98.19 86 ALA A CA 1
ATOM 676 C C . ALA A 1 86 ? 6.789 -1.796 1.007 1.00 98.19 86 ALA A C 1
ATOM 678 O O . ALA A 1 86 ? 7.656 -2.661 1.081 1.00 98.19 86 ALA A O 1
ATOM 679 N N . THR A 1 87 ? 5.502 -2.110 0.843 1.00 98.19 87 THR A N 1
ATOM 680 C CA . THR A 1 87 ? 5.048 -3.507 0.763 1.00 98.19 87 THR A CA 1
ATOM 681 C C . THR A 1 87 ? 5.515 -4.182 -0.529 1.00 98.19 87 THR A C 1
ATOM 683 O O . THR A 1 87 ? 5.951 -5.332 -0.491 1.00 98.19 87 THR A O 1
ATOM 686 N N . SER A 1 88 ? 5.474 -3.465 -1.654 1.00 98.62 88 SER A N 1
ATOM 687 C CA . SER A 1 88 ? 5.972 -3.942 -2.947 1.00 98.62 88 SER A CA 1
ATOM 688 C C . SER A 1 88 ? 7.491 -4.145 -2.927 1.00 98.62 88 SER A C 1
ATOM 690 O O . SER A 1 88 ? 7.973 -5.216 -3.294 1.00 98.62 88 SER A O 1
ATOM 692 N N . GLY A 1 89 ? 8.239 -3.169 -2.405 1.00 98.62 89 GLY A N 1
ATOM 693 C CA . GLY A 1 89 ? 9.697 -3.218 -2.294 1.00 98.62 89 GLY A CA 1
ATOM 694 C C . GLY A 1 89 ? 10.175 -4.367 -1.411 1.00 98.62 89 GLY A C 1
ATOM 695 O O . GLY A 1 89 ? 11.040 -5.139 -1.819 1.00 98.62 89 GLY A O 1
ATOM 696 N N . LEU A 1 90 ? 9.517 -4.586 -0.265 1.00 98.44 90 LEU A N 1
ATOM 697 C CA . LEU A 1 90 ? 9.763 -5.751 0.593 1.00 98.44 90 LEU A CA 1
ATOM 698 C C . LEU A 1 90 ? 9.468 -7.084 -0.105 1.00 98.44 90 LEU A C 1
ATOM 700 O O . LEU A 1 90 ? 10.161 -8.064 0.159 1.00 98.44 90 LEU A O 1
ATOM 704 N N . TRP A 1 91 ? 8.444 -7.144 -0.963 1.00 98.50 91 TRP A N 1
ATOM 705 C CA . TRP A 1 91 ? 8.112 -8.366 -1.695 1.00 98.50 91 TRP A CA 1
ATOM 706 C C . TRP A 1 91 ? 9.157 -8.682 -2.769 1.00 98.50 91 TRP A C 1
ATOM 708 O O . TRP A 1 91 ? 9.597 -9.826 -2.862 1.00 98.50 91 TRP A O 1
ATOM 718 N N . TYR A 1 92 ? 9.575 -7.683 -3.555 1.00 98.06 92 TYR A N 1
ATOM 719 C CA . TYR A 1 92 ? 10.614 -7.868 -4.574 1.00 98.06 92 TYR A CA 1
ATOM 720 C C . TYR A 1 92 ? 12.021 -8.000 -3.975 1.00 98.06 92 TYR A C 1
ATOM 722 O O . TYR A 1 92 ? 12.899 -8.565 -4.620 1.00 98.06 92 TYR A O 1
ATOM 730 N N . GLY A 1 93 ? 12.250 -7.467 -2.770 1.00 98.31 93 GLY A N 1
ATOM 731 C CA . GLY A 1 93 ? 13.595 -7.235 -2.243 1.00 98.31 93 GLY A CA 1
ATOM 732 C C . GLY A 1 93 ? 14.346 -6.137 -3.007 1.00 98.31 93 GLY A C 1
ATOM 733 O O . GLY A 1 93 ? 15.575 -6.149 -3.028 1.00 98.31 93 GLY A O 1
ATOM 734 N N . ASP A 1 94 ? 13.617 -5.226 -3.659 1.00 98.00 94 ASP A N 1
ATOM 735 C CA . ASP A 1 94 ? 14.161 -4.215 -4.569 1.00 98.00 94 ASP A CA 1
ATOM 736 C C . ASP A 1 94 ? 13.329 -2.922 -4.527 1.0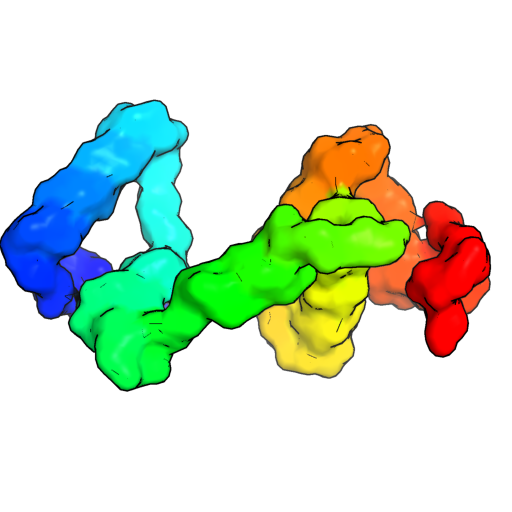0 98.00 94 ASP A C 1
ATOM 738 O O . ASP A 1 94 ? 12.379 -2.721 -5.289 1.00 98.00 94 ASP A O 1
ATOM 742 N N . ASP A 1 95 ? 13.702 -2.018 -3.621 1.00 98.38 95 ASP A N 1
ATOM 743 C CA . ASP A 1 95 ? 13.081 -0.694 -3.518 1.00 98.38 95 ASP A CA 1
ATOM 744 C C . ASP A 1 95 ? 13.394 0.186 -4.741 1.00 98.38 95 ASP A C 1
ATOM 746 O O . ASP A 1 95 ? 12.597 1.056 -5.101 1.00 98.38 95 ASP A O 1
ATOM 750 N N . ALA A 1 96 ? 14.533 -0.033 -5.410 1.00 98.19 96 ALA A N 1
ATOM 751 C CA . ALA A 1 96 ? 14.939 0.761 -6.567 1.00 98.19 96 ALA A CA 1
ATOM 752 C C . ALA A 1 96 ? 14.021 0.497 -7.766 1.00 98.19 96 ALA A C 1
ATOM 754 O O . ALA A 1 96 ? 13.633 1.445 -8.451 1.00 98.19 96 ALA A O 1
ATOM 755 N N . LYS A 1 97 ? 13.592 -0.755 -7.965 1.00 97.81 97 LYS A N 1
ATOM 756 C CA . LYS A 1 97 ? 12.554 -1.117 -8.939 1.00 97.81 97 LYS A CA 1
ATOM 757 C C . LYS A 1 97 ? 11.257 -0.351 -8.706 1.00 97.81 97 LYS A C 1
ATOM 759 O O . LYS A 1 97 ? 10.688 0.189 -9.657 1.00 97.81 97 LYS A O 1
ATOM 764 N N . VAL A 1 98 ? 10.796 -0.272 -7.459 1.00 98.62 98 VAL A N 1
ATOM 765 C CA . VAL A 1 98 ? 9.565 0.453 -7.110 1.00 98.62 98 VAL A CA 1
ATOM 766 C C . VAL A 1 98 ? 9.730 1.947 -7.378 1.00 98.62 98 VAL A C 1
ATOM 768 O O . VAL A 1 98 ? 8.890 2.544 -8.048 1.00 98.62 98 VAL A O 1
ATOM 771 N N . VAL A 1 99 ? 10.834 2.549 -6.924 1.00 98.56 99 VAL A N 1
ATOM 772 C CA . VAL A 1 99 ? 11.128 3.974 -7.151 1.00 98.56 99 VAL A CA 1
ATOM 773 C C . VAL A 1 99 ? 11.194 4.301 -8.642 1.00 98.56 99 VAL A C 1
ATOM 775 O O . VAL A 1 99 ? 10.578 5.277 -9.068 1.00 98.56 99 VAL A O 1
ATOM 778 N N . ALA A 1 100 ? 11.891 3.484 -9.436 1.00 98.44 100 ALA A N 1
ATOM 779 C CA . ALA A 1 100 ? 11.987 3.658 -10.882 1.00 98.44 100 ALA A CA 1
ATOM 780 C C . ALA A 1 100 ? 10.611 3.547 -11.553 1.00 98.44 100 ALA A C 1
ATOM 782 O O . ALA A 1 100 ? 10.242 4.430 -12.322 1.00 98.44 100 ALA A O 1
ATOM 783 N N . THR A 1 101 ? 9.817 2.536 -11.182 1.00 98.31 101 THR A N 1
ATOM 784 C CA . THR A 1 101 ? 8.458 2.343 -11.718 1.00 98.31 101 THR A CA 1
ATOM 785 C C . THR A 1 101 ? 7.542 3.516 -11.410 1.00 98.31 101 THR A C 1
ATOM 787 O O . THR A 1 101 ? 6.781 3.965 -12.262 1.00 98.31 101 THR A O 1
ATOM 790 N N . LEU A 1 102 ? 7.616 4.045 -10.189 1.00 98.19 102 LEU A N 1
ATOM 791 C CA . LEU A 1 102 ? 6.841 5.220 -9.836 1.00 98.19 102 LEU A CA 1
ATOM 792 C C . LEU A 1 102 ? 7.332 6.455 -10.582 1.00 98.19 102 LEU A C 1
ATOM 794 O O . LEU A 1 102 ? 6.503 7.297 -10.907 1.00 98.19 102 LEU A O 1
ATOM 798 N N . ALA A 1 103 ? 8.636 6.609 -10.821 1.00 98.12 103 ALA A N 1
ATOM 799 C CA . ALA A 1 103 ? 9.209 7.771 -11.496 1.00 98.12 103 ALA A CA 1
ATOM 800 C C . ALA A 1 103 ? 8.795 7.859 -12.970 1.00 98.12 103 ALA A C 1
ATOM 802 O O . ALA A 1 103 ? 8.319 8.917 -13.383 1.00 98.12 103 ALA A O 1
ATOM 803 N N . ASP A 1 104 ? 8.943 6.764 -13.712 1.00 97.12 104 ASP A N 1
ATOM 804 C CA . ASP A 1 104 ? 8.638 6.676 -15.136 1.00 97.12 104 ASP A CA 1
ATOM 805 C C . ASP A 1 104 ? 8.289 5.229 -15.506 1.00 97.12 104 ASP A C 1
ATOM 807 O O . ASP A 1 104 ? 9.142 4.345 -15.454 1.00 97.12 104 ASP A O 1
ATOM 811 N N . LEU A 1 105 ? 7.028 4.994 -15.873 1.00 94.31 105 LEU A N 1
ATOM 812 C CA . LEU A 1 105 ? 6.514 3.663 -16.193 1.00 94.31 105 LEU A CA 1
ATOM 813 C C . LEU A 1 105 ? 7.114 3.105 -17.496 1.00 94.31 105 LEU A C 1
ATOM 815 O O . LEU A 1 105 ? 7.318 1.897 -17.604 1.00 94.31 105 LEU A O 1
ATOM 819 N N . GLU A 1 106 ? 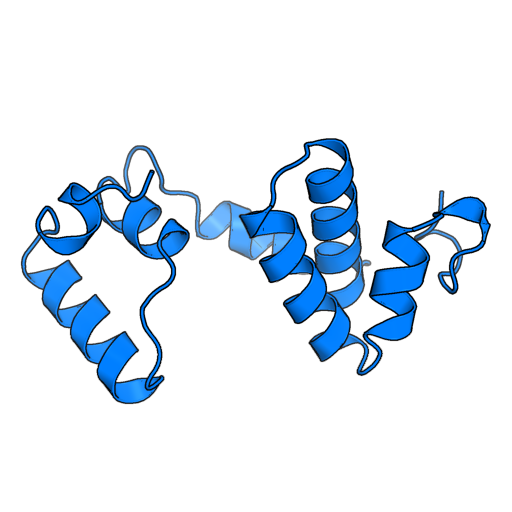7.444 3.972 -18.459 1.00 94.56 106 GLU A N 1
ATOM 820 C CA . GLU A 1 106 ? 7.933 3.567 -19.784 1.00 94.56 106 GLU A CA 1
ATOM 821 C C . GLU A 1 106 ? 9.339 2.965 -19.706 1.00 94.56 106 GLU A C 1
ATOM 823 O O . GLU A 1 106 ? 9.659 1.992 -20.392 1.00 94.56 106 GLU A O 1
ATOM 828 N N . THR A 1 107 ? 10.183 3.518 -18.833 1.00 95.88 107 THR A N 1
ATOM 829 C CA . THR A 1 107 ? 11.583 3.099 -18.664 1.00 95.88 107 THR A CA 1
ATOM 830 C C . THR A 1 107 ? 11.808 2.182 -17.457 1.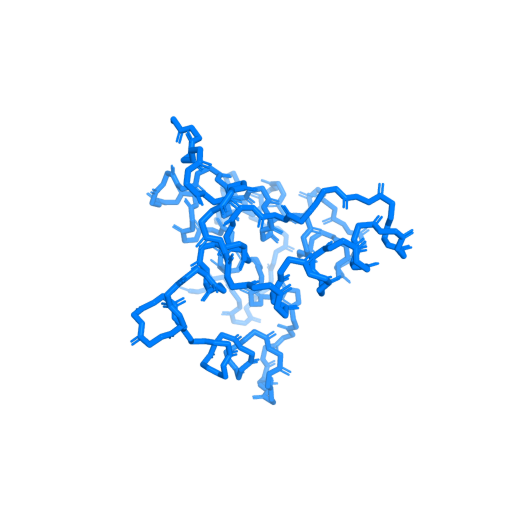00 95.88 107 THR A C 1
ATOM 832 O O . THR A 1 107 ? 12.935 1.754 -17.197 1.00 95.88 107 THR A O 1
ATOM 835 N N . ALA A 1 108 ? 10.742 1.844 -16.728 1.00 97.38 108 ALA A N 1
ATOM 836 C CA . ALA A 1 108 ? 10.789 1.050 -15.509 1.00 97.38 108 ALA A CA 1
ATOM 837 C C . ALA A 1 108 ? 11.293 -0.396 -15.723 1.00 97.38 108 ALA A C 1
ATOM 839 O O . ALA A 1 108 ? 10.967 -1.028 -16.735 1.00 97.38 108 ALA A O 1
ATOM 840 N N . PRO A 1 109 ? 12.000 -0.984 -14.732 1.00 96.44 109 PRO A N 1
ATOM 841 C CA . PRO A 1 109 ? 12.458 -2.377 -14.752 1.00 96.44 109 PRO A CA 1
ATOM 842 C C . PRO A 1 109 ? 11.328 -3.364 -14.375 1.00 96.44 109 PRO A C 1
ATOM 844 O O . PRO A 1 109 ? 11.414 -4.144 -13.418 1.00 96.44 109 PRO A O 1
ATOM 847 N N . ILE A 1 110 ? 10.230 -3.301 -15.121 1.00 96.81 110 ILE A N 1
ATOM 848 C CA . ILE A 1 110 ? 9.087 -4.226 -15.084 1.00 96.81 110 ILE A CA 1
ATOM 849 C C . ILE A 1 110 ? 8.941 -4.887 -16.456 1.00 96.81 110 ILE A C 1
ATOM 851 O O . ILE A 1 110 ? 9.462 -4.364 -17.427 1.00 96.81 110 ILE A O 1
ATOM 855 N N . ASP A 1 111 ? 8.260 -6.020 -16.571 1.00 95.25 111 ASP A N 1
ATOM 856 C CA . ASP A 1 111 ? 8.072 -6.713 -17.856 1.00 95.25 111 ASP A CA 1
ATOM 857 C C . ASP A 1 111 ? 6.607 -6.673 -18.296 1.00 95.25 111 ASP A C 1
ATOM 859 O O . ASP A 1 111 ? 5.720 -6.333 -17.514 1.00 95.25 111 ASP A O 1
ATOM 863 N N . GLU A 1 112 ? 6.330 -7.054 -19.543 1.00 95.62 112 GLU A N 1
ATOM 864 C CA . GLU A 1 112 ? 4.950 -7.340 -19.942 1.00 95.62 112 GLU A CA 1
ATOM 865 C C . GLU A 1 112 ? 4.435 -8.605 -19.234 1.00 95.62 112 GLU A C 1
ATOM 867 O O . GLU A 1 112 ? 5.195 -9.564 -19.073 1.00 95.62 112 GLU A O 1
ATOM 872 N N . PRO A 1 113 ? 3.155 -8.654 -18.818 1.00 94.94 113 PRO A N 1
ATOM 873 C CA . PRO A 1 113 ? 2.102 -7.667 -19.077 1.00 94.94 113 PRO A CA 1
ATOM 874 C C . PRO A 1 113 ? 1.947 -6.588 -17.989 1.00 94.94 113 PRO A C 1
ATOM 876 O O . PRO A 1 113 ? 0.934 -5.903 -17.966 1.00 94.94 113 PRO A O 1
ATOM 879 N N . LEU A 1 114 ? 2.881 -6.468 -17.037 1.00 96.19 114 LEU A N 1
ATOM 880 C CA . LEU A 1 114 ? 2.749 -5.551 -15.893 1.00 96.19 114 LEU A CA 1
ATOM 881 C C . LEU A 1 114 ? 2.844 -4.069 -16.291 1.00 96.19 114 LEU A C 1
ATOM 883 O O . LEU A 1 114 ? 2.312 -3.222 -15.579 1.00 96.19 114 LEU A O 1
ATOM 887 N N . ARG A 1 115 ? 3.557 -3.756 -17.378 1.00 95.50 115 ARG A N 1
ATOM 888 C CA . ARG A 1 115 ? 3.757 -2.378 -17.849 1.00 95.50 115 ARG A CA 1
ATOM 889 C C . ARG A 1 115 ? 2.554 -1.816 -18.607 1.00 95.50 115 ARG A C 1
ATOM 891 O O . ARG A 1 115 ? 2.284 -0.630 -18.443 1.00 95.50 115 ARG A O 1
ATOM 898 N N . ALA A 1 116 ? 1.922 -2.636 -19.450 1.00 89.12 116 ALA A N 1
ATOM 899 C CA . ALA A 1 116 ? 0.814 -2.246 -20.327 1.00 89.12 116 ALA A CA 1
ATOM 900 C C . ALA A 1 116 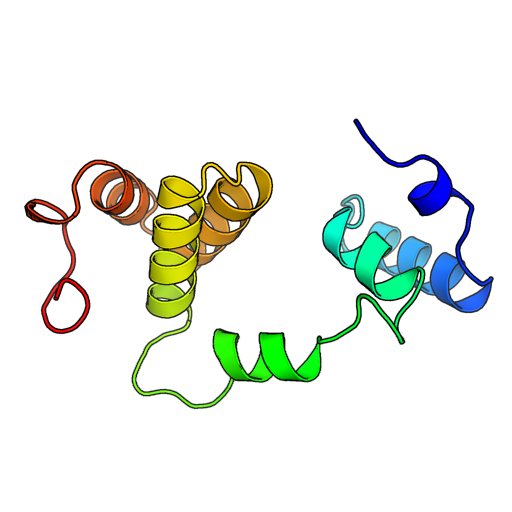? -0.330 -1.527 -19.594 1.00 89.12 116 ALA A C 1
ATOM 902 O O . ALA A 1 116 ? -0.872 -0.571 -20.195 1.00 89.12 116 ALA A O 1
#

Sequence (116 aa):
MRLEILDRGHRLRTKALLALIRLVSRQPVVDAVKLAFYRPDFYGGSDLTHEAMRGPSAWSVGDRELMAAFVSKVNETQFCIVAHSATSGLWYGDDAKVVATLADLETAPIDEPLRA

Foldseek 3Di:
DQDVCLVPQADPVVNVVQVVCCVVVVDHDDVLVSVCRNCVVVSNDPVVCCCQQPNDDPDDNLLSLLVQLLVCVVVVVVVSVVVSLVRNCVVVVHSPLSVQCNVDLVPGPDDPPSSD

Secondary structure (DSSP, 8-state):
---THHHH-S-HHHHHHHHHHHHHHSSPPPHHHHHHHHSHHHH--HHHHHHHHHSS-SS-HHHHHHHHHHHHHHTT-HHHHHHHHHHHHHHHT-HHHHHHHHH-TTTSS--TTT--

Radius of gyration: 16.45 Å; chains: 1; bounding box: 35×32×45 Å

pLDDT: mean 95.04, std 4.25, range [67.44, 98.75]